Protein AF-A0AAD9LMP0-F1 (afdb_monomer_lite)

Organism: NCBI:txid4793

Foldseek 3Di:
DDWDWDDPDVVDIDTDDDDDDDDDDDDDPWDWDWDCDPQWRIWIAGPVGDIDTNHCPPDPNVVVVVVVVVVVVVVVVVVVVVVVPPPPPPPPPPPPDDPDDPDPPDPDDDD

pLDDT: mean 75.57, std 17.71, range [39.84, 94.69]

Radius of gyration: 26.39 Å; chains: 1; bounding box: 48×40×69 Å

Structure (mmCIF, N/CA/C/O backbone):
data_AF-A0AAD9LMP0-F1
#
_entry.id   AF-A0AAD9LMP0-F1
#
loop_
_atom_site.group_PDB
_atom_site.id
_atom_site.type_symbol
_atom_site.label_atom_id
_atom_site.label_alt_id
_atom_site.label_comp_id
_atom_site.label_asym_id
_atom_site.label_entity_id
_atom_site.label_seq_id
_atom_site.pdbx_PDB_ins_code
_atom_site.Cartn_x
_atom_site.Cartn_y
_atom_site.Cartn_z
_atom_site.occupancy
_atom_site.B_iso_or_equiv
_atom_site.auth_seq_id
_atom_site.auth_comp_id
_atom_site.auth_asym_id
_atom_site.auth_atom_id
_atom_site.pdbx_PDB_model_num
ATOM 1 N N . MET A 1 1 ? -4.771 -27.879 -0.181 1.00 64.44 1 MET A N 1
ATOM 2 C CA . MET A 1 1 ? -3.490 -27.145 -0.096 1.00 64.44 1 MET A CA 1
ATOM 3 C C . MET A 1 1 ? -2.826 -27.265 -1.460 1.00 64.44 1 MET A C 1
ATOM 5 O O . MET A 1 1 ? -2.550 -28.387 -1.859 1.00 64.44 1 MET A O 1
ATOM 9 N N . SER A 1 2 ? -2.688 -26.182 -2.229 1.00 83.62 2 SER A N 1
ATOM 10 C CA . SER A 1 2 ? -2.040 -26.234 -3.548 1.00 83.62 2 SER A CA 1
ATOM 11 C C . SER A 1 2 ? -0.641 -25.632 -3.458 1.00 83.62 2 SER A C 1
ATOM 13 O O . SER A 1 2 ? -0.475 -24.451 -3.167 1.00 83.62 2 SER A O 1
ATOM 15 N N . VAL A 1 3 ? 0.371 -26.468 -3.675 1.00 92.31 3 VAL A N 1
ATOM 16 C CA . VAL A 1 3 ? 1.758 -26.026 -3.852 1.00 92.31 3 VAL A CA 1
ATOM 17 C C . VAL A 1 3 ? 1.935 -25.628 -5.314 1.00 92.31 3 VAL A C 1
ATOM 19 O O . VAL A 1 3 ? 1.423 -26.314 -6.199 1.00 92.31 3 VAL A O 1
ATOM 22 N N . ARG A 1 4 ? 2.635 -24.521 -5.583 1.00 93.25 4 ARG A N 1
ATOM 23 C CA . ARG A 1 4 ? 2.907 -24.068 -6.957 1.00 93.25 4 ARG A CA 1
ATOM 24 C C . ARG A 1 4 ? 4.391 -23.816 -7.178 1.00 93.25 4 ARG A C 1
ATOM 26 O O . ARG A 1 4 ? 5.038 -23.180 -6.351 1.00 93.25 4 ARG A O 1
ATOM 33 N N . LEU A 1 5 ? 4.906 -24.282 -8.312 1.00 93.56 5 LEU A N 1
ATOM 34 C CA . LEU A 1 5 ? 6.217 -23.891 -8.817 1.00 93.56 5 LEU A CA 1
ATOM 35 C C . LEU A 1 5 ? 6.052 -22.592 -9.615 1.00 93.56 5 LEU A C 1
ATOM 37 O O . LEU A 1 5 ? 5.240 -22.537 -10.536 1.00 93.56 5 LEU A O 1
ATOM 41 N N . GLN A 1 6 ? 6.790 -21.545 -9.257 1.00 93.88 6 GLN A N 1
ATOM 42 C CA . GLN A 1 6 ? 6.715 -20.245 -9.915 1.00 93.88 6 GLN A CA 1
ATOM 43 C C . GLN A 1 6 ? 8.114 -19.733 -10.251 1.00 93.88 6 GLN A C 1
ATOM 45 O O . GLN A 1 6 ? 8.991 -19.669 -9.393 1.00 93.88 6 GLN A O 1
ATOM 50 N N . ARG A 1 7 ? 8.311 -19.334 -11.509 1.00 93.12 7 ARG A N 1
ATOM 51 C CA . ARG A 1 7 ? 9.531 -18.660 -11.957 1.00 93.12 7 ARG A CA 1
ATOM 52 C C . ARG A 1 7 ? 9.366 -17.157 -11.750 1.00 93.12 7 ARG A C 1
ATOM 54 O O . ARG A 1 7 ? 8.507 -16.553 -12.387 1.00 93.12 7 ARG A O 1
ATOM 61 N N . LEU A 1 8 ? 10.137 -16.571 -10.834 1.00 88.19 8 LEU A N 1
ATOM 62 C CA . LEU A 1 8 ? 10.082 -15.127 -10.541 1.00 88.19 8 LEU A CA 1
ATOM 63 C C . LEU A 1 8 ? 11.188 -14.347 -11.254 1.00 88.19 8 LEU A C 1
ATOM 65 O O . LEU A 1 8 ? 11.020 -13.159 -11.518 1.00 88.19 8 LEU A O 1
ATOM 69 N N . ARG A 1 9 ? 12.300 -15.014 -11.575 1.00 87.75 9 ARG A N 1
ATOM 70 C CA . ARG A 1 9 ? 13.417 -14.473 -12.352 1.00 87.75 9 ARG A CA 1
ATOM 71 C C . ARG A 1 9 ? 13.898 -15.524 -13.339 1.00 87.75 9 ARG A C 1
ATOM 73 O O . ARG A 1 9 ? 13.610 -16.711 -13.187 1.00 87.75 9 ARG A O 1
ATOM 80 N N . GLU A 1 10 ? 14.582 -15.092 -14.384 1.00 91.12 10 GLU A N 1
ATOM 81 C CA . GLU A 1 10 ? 15.167 -16.024 -15.342 1.00 91.12 10 GLU A CA 1
ATOM 82 C C . GLU A 1 10 ? 16.163 -16.957 -14.637 1.00 91.12 10 GLU A C 1
ATOM 84 O O . GLU A 1 10 ? 16.940 -16.519 -13.797 1.00 91.12 10 GLU A O 1
ATOM 89 N N . GLY A 1 11 ? 16.067 -18.262 -14.903 1.00 91.06 11 GLY A N 1
ATOM 90 C CA . GLY A 1 11 ? 16.875 -19.285 -14.226 1.00 91.06 11 GLY A CA 1
ATOM 91 C C . GLY A 1 11 ? 16.475 -19.615 -12.778 1.00 91.06 11 GLY A C 1
ATOM 92 O O . GLY A 1 11 ? 16.896 -20.653 -12.276 1.00 91.06 11 GLY A O 1
ATOM 93 N N . GLU A 1 12 ? 15.625 -18.815 -12.121 1.00 93.81 12 GLU A N 1
ATOM 94 C CA . GLU A 1 12 ? 15.251 -19.013 -10.712 1.00 93.81 12 GLU A CA 1
ATOM 95 C C . GLU A 1 12 ? 13.801 -19.484 -10.540 1.00 93.81 12 GLU A C 1
ATOM 97 O O . GLU A 1 12 ? 12.835 -18.776 -10.856 1.00 93.81 12 GLU A O 1
ATOM 102 N N . TYR A 1 13 ? 13.645 -20.673 -9.957 1.00 94.00 13 TYR A N 1
ATOM 103 C CA . TYR A 1 13 ? 12.351 -21.286 -9.670 1.00 94.00 13 TYR A CA 1
ATOM 104 C C . TYR A 1 13 ? 12.103 -21.359 -8.164 1.00 94.00 13 TYR A C 1
ATOM 106 O O . TYR A 1 13 ? 12.963 -21.785 -7.399 1.00 94.00 13 TYR A O 1
ATOM 114 N N . PHE A 1 14 ? 10.896 -20.987 -7.747 1.00 94.06 14 PHE A N 1
ATOM 115 C CA . PHE A 1 14 ? 10.470 -20.984 -6.352 1.00 94.06 14 PHE A CA 1
ATOM 116 C C . PHE A 1 14 ? 9.300 -21.945 -6.158 1.00 94.06 14 PHE A C 1
ATOM 11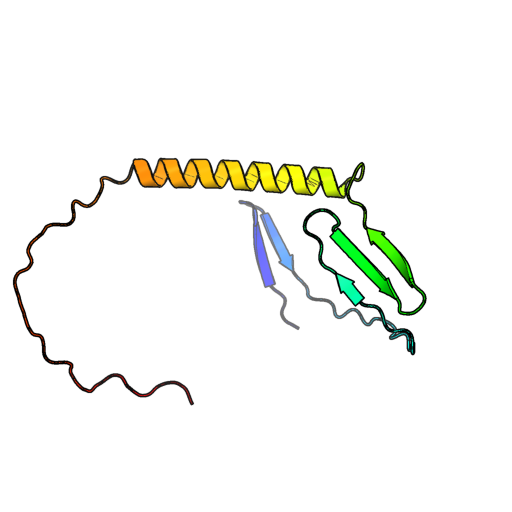8 O O . PHE A 1 14 ? 8.327 -21.908 -6.914 1.00 94.06 14 PHE A O 1
ATOM 125 N N . ILE A 1 15 ? 9.364 -22.780 -5.121 1.00 94.69 15 ILE A N 1
ATOM 126 C CA . ILE A 1 15 ? 8.217 -23.567 -4.660 1.00 94.69 15 ILE A CA 1
ATOM 127 C C . ILE A 1 15 ? 7.472 -22.729 -3.621 1.00 94.69 15 ILE A C 1
ATOM 129 O O . ILE A 1 15 ? 7.998 -22.429 -2.553 1.00 94.69 15 ILE A O 1
ATOM 133 N N . ILE A 1 16 ? 6.240 -22.341 -3.935 1.00 93.38 16 ILE A N 1
ATOM 134 C CA . ILE A 1 16 ? 5.383 -21.568 -3.038 1.00 93.38 16 ILE A CA 1
ATOM 135 C C . ILE A 1 16 ? 4.444 -22.536 -2.324 1.00 93.38 16 ILE A C 1
ATOM 137 O O . ILE A 1 16 ? 3.608 -23.184 -2.959 1.00 93.38 16 ILE A O 1
ATOM 141 N N . ILE A 1 17 ? 4.574 -22.596 -1.000 1.00 94.19 17 ILE A N 1
ATOM 142 C CA . ILE A 1 17 ? 3.774 -23.443 -0.112 1.00 94.19 17 ILE A CA 1
ATOM 143 C C . ILE A 1 17 ? 2.873 -22.523 0.723 1.00 94.19 17 ILE A C 1
ATOM 145 O O . ILE A 1 17 ? 3.367 -21.865 1.640 1.00 94.19 17 ILE A O 1
ATOM 149 N N . PRO A 1 18 ? 1.565 -22.423 0.420 1.00 91.12 18 PRO A N 1
ATOM 150 C CA . PRO A 1 18 ? 0.652 -21.609 1.212 1.00 91.12 18 PRO A CA 1
ATOM 151 C C . PRO A 1 18 ? 0.538 -22.167 2.629 1.00 91.12 18 PRO A C 1
ATOM 153 O O . PRO A 1 18 ? 0.231 -23.345 2.806 1.00 91.12 18 PRO A O 1
ATOM 156 N N . GLN A 1 19 ? 0.737 -21.317 3.633 1.00 90.50 19 GLN A N 1
ATOM 157 C CA . GLN A 1 19 ? 0.529 -21.668 5.033 1.00 90.50 19 GLN A CA 1
ATOM 158 C C . GLN A 1 19 ? -0.654 -20.886 5.587 1.00 90.50 19 GLN A C 1
ATOM 160 O O . GLN A 1 19 ? -0.752 -19.671 5.413 1.00 90.50 19 GLN A O 1
ATOM 165 N N . HIS A 1 20 ? -1.554 -21.591 6.266 1.00 88.50 20 HIS A N 1
ATOM 166 C CA . HIS A 1 20 ? -2.599 -20.940 7.035 1.00 88.50 20 HIS A CA 1
ATOM 167 C C . HIS A 1 20 ? -1.989 -20.404 8.331 1.00 88.50 20 HIS A C 1
ATOM 169 O O . HIS A 1 20 ? -1.489 -21.176 9.149 1.00 88.50 20 HIS A O 1
ATOM 175 N N . LYS A 1 21 ? -2.037 -19.085 8.519 1.00 90.56 21 LYS A N 1
ATOM 176 C CA . LYS A 1 21 ? -1.662 -18.440 9.775 1.00 90.56 21 LYS A CA 1
ATOM 177 C C . LYS A 1 21 ? -2.935 -17.995 10.478 1.00 90.56 21 LYS A C 1
ATOM 179 O O . LYS A 1 21 ? -3.620 -17.099 9.995 1.00 90.56 21 LYS A O 1
ATOM 184 N N . ALA A 1 22 ? -3.245 -18.637 11.599 1.00 91.25 22 ALA A N 1
ATOM 185 C CA . ALA A 1 22 ? -4.310 -18.174 12.472 1.00 91.25 22 ALA A CA 1
ATOM 186 C C . ALA A 1 22 ? -3.834 -16.919 13.215 1.00 91.25 22 ALA A C 1
ATOM 188 O O . ALA A 1 22 ? -2.699 -16.866 13.696 1.00 91.25 22 ALA A O 1
ATOM 189 N N . PHE A 1 23 ? -4.699 -15.917 13.298 1.00 90.75 23 PHE A N 1
ATOM 190 C CA . PHE A 1 23 ? -4.484 -14.734 14.120 1.00 90.75 23 PHE A CA 1
ATOM 191 C C . PHE A 1 23 ? -5.477 -14.783 15.270 1.00 90.75 23 PHE A C 1
ATOM 193 O O . PHE A 1 23 ? -6.650 -15.091 15.056 1.00 90.75 23 PHE A O 1
ATOM 200 N N . THR A 1 24 ? -5.017 -14.486 16.481 1.00 91.50 24 THR A N 1
ATOM 201 C CA . THR A 1 24 ? -5.923 -14.319 17.615 1.00 91.50 24 THR A CA 1
ATOM 202 C C . THR A 1 24 ? -6.789 -13.099 17.349 1.00 91.50 24 THR A C 1
ATOM 204 O O . THR A 1 24 ? -6.272 -11.996 17.162 1.00 91.50 24 THR A O 1
ATOM 207 N N . GLN A 1 25 ? -8.100 -13.299 17.303 1.00 87.75 25 GLN A N 1
ATOM 208 C CA . GLN A 1 25 ? -9.039 -12.200 17.171 1.00 87.75 25 GLN A CA 1
ATOM 209 C C . GLN A 1 25 ? -9.083 -11.435 18.495 1.00 87.75 25 GLN A C 1
ATOM 211 O O . GLN A 1 25 ? -9.291 -12.029 19.551 1.00 87.75 25 GLN A O 1
ATOM 216 N N . SER A 1 26 ? -8.853 -10.126 18.445 1.00 87.94 26 SER A N 1
ATOM 217 C CA . SER A 1 26 ? -9.154 -9.242 19.564 1.00 87.94 26 SER A CA 1
ATOM 218 C C . SER A 1 26 ? -10.575 -8.711 19.410 1.00 87.94 26 SER A C 1
ATOM 220 O O . SER A 1 26 ? -10.986 -8.308 18.321 1.00 87.94 26 SER A O 1
ATOM 222 N N . GLU A 1 27 ? -11.329 -8.705 20.504 1.00 87.62 27 GLU A N 1
ATOM 223 C CA . GLU A 1 27 ? -12.633 -8.051 20.557 1.00 87.62 27 GLU A CA 1
ATOM 224 C C . GLU A 1 27 ? -12.470 -6.650 21.148 1.00 87.62 27 GLU A C 1
ATOM 226 O O . GLU A 1 27 ? -11.865 -6.458 22.204 1.00 87.62 27 GLU A O 1
ATOM 231 N N . THR A 1 28 ? -12.977 -5.643 20.441 1.00 87.19 28 THR A N 1
ATOM 232 C CA . THR A 1 28 ? -12.995 -4.258 20.908 1.00 87.19 28 THR A CA 1
ATOM 233 C C . THR A 1 28 ? -14.268 -3.575 20.434 1.00 87.19 28 THR A C 1
ATOM 235 O O . THR A 1 28 ? -14.724 -3.797 19.316 1.00 87.19 28 THR A O 1
ATOM 238 N N . THR A 1 29 ? -14.842 -2.730 21.286 1.00 87.62 29 THR A N 1
ATOM 239 C CA . THR A 1 29 ? -15.967 -1.854 20.933 1.00 87.62 29 THR A CA 1
ATOM 240 C C . THR A 1 29 ? -15.501 -0.545 20.295 1.00 87.62 29 THR A C 1
ATOM 242 O O . THR A 1 29 ? -16.325 0.251 19.848 1.00 87.62 29 THR A O 1
ATOM 245 N N . ARG A 1 30 ? -14.183 -0.296 20.253 1.00 86.44 30 ARG A N 1
ATOM 246 C CA . ARG A 1 30 ? -13.621 0.918 19.661 1.00 86.44 30 ARG A CA 1
ATOM 247 C C . ARG A 1 30 ? -13.727 0.856 18.144 1.00 86.44 30 ARG A C 1
ATOM 249 O O . ARG A 1 30 ? -13.259 -0.088 17.514 1.00 86.44 30 ARG A O 1
ATOM 256 N N . VAL A 1 31 ? -14.291 1.909 17.570 1.00 88.19 31 VAL A N 1
ATOM 257 C CA . VAL A 1 31 ? -14.384 2.111 16.123 1.00 88.19 31 VAL A CA 1
ATOM 258 C C . VAL A 1 31 ? -13.420 3.223 15.734 1.00 88.19 31 VAL A C 1
ATOM 260 O O . VAL A 1 31 ? -13.239 4.180 16.483 1.00 88.19 31 VAL A O 1
ATOM 263 N N . CYS A 1 32 ? -12.793 3.100 14.570 1.00 90.19 32 CYS A N 1
ATOM 264 C CA . CYS A 1 32 ? -11.976 4.159 13.996 1.00 90.19 32 CYS A CA 1
ATOM 265 C C . CYS A 1 32 ? -12.259 4.300 12.500 1.00 90.19 32 CYS A C 1
ATOM 267 O O . CYS A 1 32 ? -12.604 3.327 11.826 1.00 90.19 32 CYS A O 1
ATOM 269 N N . ALA A 1 33 ? -12.126 5.521 11.991 1.00 89.44 33 ALA A N 1
ATOM 270 C CA . ALA A 1 33 ? -12.133 5.795 10.566 1.00 89.44 33 ALA A CA 1
ATOM 271 C C . ALA A 1 33 ? -10.706 5.662 10.035 1.00 89.44 33 ALA A C 1
ATOM 273 O O . ALA A 1 33 ? -9.773 6.245 10.591 1.00 89.44 33 ALA A O 1
ATOM 274 N N . ILE A 1 34 ? -10.550 4.896 8.960 1.00 88.62 34 ILE A N 1
ATOM 275 C CA . ILE A 1 34 ? -9.287 4.735 8.247 1.00 88.62 34 ILE A CA 1
ATOM 276 C C . ILE A 1 34 ? -9.395 5.550 6.964 1.00 88.62 34 ILE A C 1
ATOM 278 O O . ILE A 1 34 ? -10.182 5.210 6.083 1.00 88.62 34 ILE A O 1
ATOM 282 N N . ASP A 1 35 ? -8.600 6.610 6.867 1.00 84.44 35 ASP A N 1
ATOM 283 C CA . ASP A 1 35 ? -8.462 7.409 5.655 1.00 84.44 35 ASP A CA 1
ATOM 284 C C . ASP A 1 35 ? -7.189 6.991 4.896 1.00 84.44 35 ASP A C 1
ATOM 286 O O . ASP A 1 35 ? -6.070 7.214 5.388 1.00 84.44 35 ASP A O 1
ATOM 290 N N . PRO A 1 36 ? -7.318 6.342 3.722 1.00 77.56 36 PRO A N 1
ATOM 291 C CA . PRO A 1 36 ? -6.187 6.063 2.852 1.00 77.56 36 PRO A CA 1
ATOM 292 C C . PRO A 1 36 ? -5.742 7.362 2.167 1.00 77.56 36 PRO A C 1
ATOM 294 O O . PRO A 1 36 ? -6.269 7.768 1.131 1.00 77.56 36 PRO A O 1
ATOM 297 N N . GLY A 1 37 ? -4.750 8.025 2.757 1.00 70.88 37 GLY A N 1
ATOM 298 C CA . GLY A 1 37 ? -4.206 9.270 2.232 1.00 70.88 37 GLY A CA 1
ATOM 299 C C . GLY A 1 37 ? -3.281 9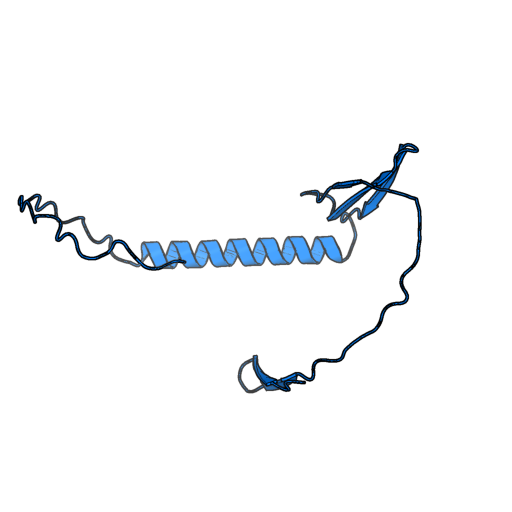.070 1.026 1.00 70.88 37 GLY A C 1
ATOM 300 O O . GLY A 1 37 ? -2.614 8.051 0.865 1.00 70.88 37 GLY A O 1
ATOM 301 N N . VAL A 1 38 ? -3.179 10.104 0.185 1.00 61.75 38 VAL A N 1
ATOM 302 C CA . VAL A 1 38 ? -2.218 10.147 -0.939 1.00 61.75 38 VAL A CA 1
ATOM 303 C C . VAL A 1 38 ? -0.796 10.487 -0.458 1.00 61.75 38 VAL A C 1
ATOM 305 O O . VAL A 1 38 ? 0.185 10.076 -1.070 1.00 61.75 38 VAL A O 1
ATOM 308 N N . ARG A 1 39 ? -0.669 11.248 0.643 1.00 55.47 39 ARG A N 1
ATOM 309 C CA . ARG A 1 39 ? 0.622 11.708 1.209 1.00 55.47 39 ARG A CA 1
ATOM 310 C C . ARG A 1 39 ? 1.030 10.995 2.502 1.00 55.47 39 ARG A C 1
ATOM 312 O O . ARG A 1 39 ? 2.220 10.793 2.728 1.00 55.47 39 ARG A O 1
ATOM 319 N N . ASN A 1 40 ? 0.054 10.610 3.321 1.00 61.09 40 ASN A N 1
ATOM 320 C CA . ASN A 1 40 ? 0.237 9.748 4.488 1.00 61.09 40 ASN A CA 1
ATOM 321 C C . ASN A 1 40 ? -0.346 8.384 4.158 1.00 61.09 40 ASN A C 1
ATOM 323 O O . ASN A 1 40 ? -1.414 8.321 3.561 1.00 61.09 40 ASN A O 1
ATOM 327 N N . PHE A 1 41 ? 0.346 7.314 4.545 1.00 66.44 41 PHE A N 1
ATOM 328 C CA . PHE A 1 41 ? -0.006 5.961 4.111 1.00 66.44 41 PHE A CA 1
ATOM 329 C C . PHE A 1 41 ? -1.415 5.566 4.525 1.00 66.44 41 PHE A C 1
ATOM 331 O O . PHE A 1 41 ? -2.198 5.037 3.743 1.00 66.44 41 PHE A O 1
ATOM 338 N N . VAL A 1 42 ? -1.700 5.844 5.788 1.00 79.19 42 VAL A N 1
ATOM 339 C CA . VAL A 1 42 ? -2.979 5.649 6.436 1.00 79.19 42 VAL A CA 1
ATOM 340 C C . VAL A 1 42 ? -3.036 6.676 7.554 1.00 79.19 42 VAL A C 1
ATOM 342 O O . VAL A 1 42 ? -2.073 6.805 8.320 1.00 79.19 42 VAL A O 1
ATOM 345 N N . THR A 1 43 ? -4.157 7.379 7.660 1.00 83.44 43 THR A N 1
ATOM 346 C CA . THR A 1 43 ? -4.498 8.100 8.884 1.00 83.44 43 THR A CA 1
ATOM 347 C C . THR A 1 43 ? -5.689 7.425 9.538 1.00 83.44 43 THR A C 1
ATOM 349 O O . THR A 1 43 ? -6.654 7.061 8.873 1.00 83.44 43 THR A O 1
ATOM 352 N N . VAL A 1 44 ? -5.595 7.223 10.844 1.00 87.75 44 VAL A N 1
ATOM 353 C CA . VAL A 1 44 ? -6.634 6.624 11.669 1.00 87.75 44 VAL A CA 1
ATOM 354 C C . VAL A 1 44 ? -7.132 7.684 12.636 1.00 87.75 44 VAL A C 1
ATOM 356 O O . VAL A 1 44 ? -6.331 8.289 13.351 1.00 87.75 44 VAL A O 1
ATOM 359 N N . TYR A 1 45 ? -8.443 7.884 12.658 1.00 89.75 45 TYR A N 1
ATOM 360 C CA . TYR A 1 45 ? -9.129 8.808 13.556 1.00 89.75 45 TYR A CA 1
ATOM 361 C C . TYR A 1 45 ? -10.115 8.025 14.408 1.00 89.75 45 TYR A C 1
ATOM 363 O O . TYR A 1 45 ? -10.803 7.142 13.892 1.00 89.75 45 TYR A O 1
ATOM 371 N N . ASP A 1 46 ? -10.222 8.356 15.687 1.00 91.00 46 ASP A N 1
ATOM 372 C CA . ASP A 1 46 ? -11.266 7.804 16.543 1.00 91.00 46 ASP A CA 1
ATOM 373 C C . ASP A 1 46 ? -12.307 8.862 16.965 1.00 91.00 46 ASP A C 1
ATOM 375 O O . ASP A 1 46 ? -12.074 10.063 16.804 1.00 91.00 46 ASP A O 1
ATOM 379 N N . PRO A 1 47 ? -13.472 8.441 17.495 1.00 90.62 47 PRO A N 1
ATOM 380 C CA . PRO A 1 47 ? -14.516 9.358 17.956 1.00 90.62 47 PRO A CA 1
ATOM 381 C C . PRO A 1 47 ? -14.101 10.267 19.120 1.00 90.62 47 PRO A C 1
ATOM 383 O O . PRO A 1 47 ? -14.753 11.277 19.363 1.00 90.62 47 PRO A O 1
ATOM 386 N N . GLU A 1 48 ? -13.035 9.920 19.843 1.00 91.25 48 GLU A N 1
ATOM 387 C CA . GLU A 1 48 ? -12.476 10.732 20.931 1.00 91.25 48 GLU A CA 1
ATOM 388 C C . GLU A 1 48 ? -11.513 11.814 20.401 1.00 91.25 48 GLU A C 1
ATOM 390 O O . GLU A 1 48 ? -10.938 12.570 21.181 1.00 91.25 48 GLU A O 1
ATOM 395 N N . GLY A 1 49 ? -11.329 11.905 19.078 1.00 85.81 49 GLY A N 1
ATOM 396 C CA . GLY A 1 49 ? -10.457 12.880 18.430 1.00 85.81 49 GLY A CA 1
ATOM 397 C C . GLY A 1 49 ? -8.975 12.498 18.439 1.00 85.81 49 GLY A C 1
ATOM 398 O O . GLY A 1 49 ? -8.136 13.313 18.052 1.00 85.81 4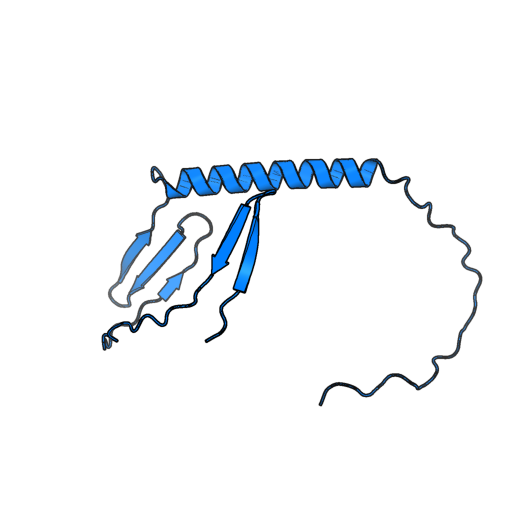9 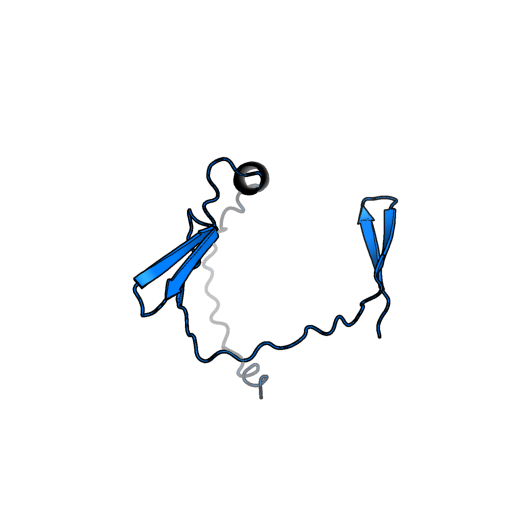GLY A O 1
ATOM 399 N N . ARG A 1 50 ? -8.617 11.274 18.850 1.00 88.94 50 ARG A N 1
ATOM 400 C CA . ARG A 1 50 ? -7.240 10.772 18.770 1.00 88.94 50 ARG A CA 1
ATOM 401 C C . ARG A 1 50 ? -6.912 10.423 17.325 1.00 88.94 50 ARG A C 1
ATOM 403 O O . ARG A 1 50 ? -7.698 9.792 16.617 1.00 88.94 50 ARG A O 1
ATOM 410 N N . THR A 1 51 ? -5.706 10.791 16.908 1.00 87.19 51 THR A N 1
ATOM 411 C CA . THR A 1 51 ? -5.223 10.563 15.544 1.00 87.19 51 THR A CA 1
ATOM 412 C C . THR A 1 51 ? -3.906 9.812 15.536 1.00 87.19 51 THR A C 1
ATOM 414 O O . THR A 1 51 ? -2.940 10.238 16.170 1.00 87.19 51 THR A O 1
ATOM 417 N N . LEU A 1 52 ? -3.843 8.737 14.756 1.00 83.19 52 LEU A N 1
ATOM 418 C CA . LEU A 1 52 ? -2.608 8.043 14.411 1.00 83.19 52 LEU A CA 1
ATOM 419 C C . LEU A 1 52 ? -2.380 8.207 12.913 1.00 83.19 52 LEU A C 1
ATOM 421 O O . LEU A 1 52 ? -3.181 7.744 12.109 1.00 83.19 52 LEU A O 1
ATOM 425 N N . SER A 1 53 ? -1.287 8.857 12.524 1.00 80.94 53 SER A N 1
ATOM 426 C CA . SER A 1 53 ? -0.897 8.948 11.116 1.00 80.94 53 SER A CA 1
ATOM 427 C C . SER A 1 53 ? 0.375 8.150 10.881 1.00 80.94 53 SER A C 1
ATOM 429 O O . SER A 1 53 ? 1.373 8.308 11.586 1.00 80.94 53 SER A O 1
ATOM 431 N N . VAL A 1 54 ? 0.355 7.291 9.864 1.00 74.88 54 VAL A N 1
ATOM 432 C CA . VAL A 1 54 ? 1.581 6.700 9.332 1.00 74.88 54 VAL A CA 1
ATOM 433 C C . VAL A 1 54 ? 2.211 7.754 8.430 1.00 74.88 54 VAL A C 1
ATOM 435 O O . VAL A 1 54 ? 1.955 7.803 7.222 1.00 74.88 54 VAL A O 1
ATOM 438 N N . ASN A 1 55 ? 2.990 8.647 9.041 1.00 69.19 55 ASN A N 1
ATOM 439 C CA . ASN A 1 55 ? 3.730 9.649 8.296 1.00 69.19 55 ASN A CA 1
ATOM 440 C C . ASN A 1 55 ? 4.906 8.980 7.578 1.00 69.19 55 ASN A C 1
ATOM 442 O O . ASN A 1 55 ? 5.772 8.343 8.176 1.00 69.19 55 ASN A O 1
ATOM 446 N N . VAL A 1 56 ? 4.913 9.128 6.260 1.00 62.41 56 VAL A N 1
ATOM 447 C CA . VAL A 1 56 ? 5.894 8.510 5.379 1.00 62.41 56 VAL A CA 1
ATOM 448 C C . VAL A 1 56 ? 7.179 9.355 5.337 1.00 62.41 56 VAL A C 1
ATOM 450 O O . VAL A 1 56 ? 8.254 8.820 5.062 1.00 62.41 56 VAL A O 1
ATOM 453 N N . SER A 1 57 ? 7.133 10.650 5.678 1.00 60.88 57 SER A N 1
ATOM 454 C CA . SER A 1 57 ? 8.281 11.562 5.594 1.00 60.88 57 SER A CA 1
ATOM 455 C C . SER A 1 57 ? 9.464 11.111 6.460 1.00 60.88 57 SER A C 1
ATOM 457 O O . SER A 1 57 ? 9.315 10.920 7.662 1.00 60.88 57 SER A O 1
ATOM 459 N N . GLY A 1 58 ? 10.643 10.944 5.850 1.00 63.34 58 GLY A N 1
ATOM 460 C CA . GLY A 1 58 ? 11.871 10.520 6.541 1.00 63.34 58 GLY A CA 1
ATOM 461 C C . GLY A 1 58 ? 12.005 9.009 6.760 1.00 63.34 58 GLY A C 1
ATOM 462 O O . GLY A 1 58 ? 13.054 8.547 7.199 1.00 63.34 58 GLY A O 1
ATOM 463 N N . THR A 1 59 ? 10.986 8.221 6.411 1.00 69.12 59 THR A N 1
ATOM 464 C CA . THR A 1 59 ? 10.991 6.765 6.605 1.00 69.12 59 THR A CA 1
ATOM 465 C C . THR A 1 59 ? 11.496 6.010 5.372 1.00 69.12 59 THR A C 1
ATOM 467 O O . THR A 1 59 ? 11.472 6.505 4.242 1.00 69.12 59 THR A O 1
ATOM 470 N N . THR A 1 60 ? 11.885 4.747 5.566 1.00 74.81 60 THR A N 1
ATOM 471 C CA . THR A 1 60 ? 12.182 3.796 4.480 1.00 74.81 60 THR A CA 1
ATOM 472 C C . THR A 1 60 ? 11.007 3.632 3.511 1.00 74.81 60 THR A C 1
ATOM 474 O O . THR A 1 60 ? 11.219 3.314 2.343 1.00 74.81 60 THR A O 1
ATOM 477 N N . LEU A 1 61 ? 9.771 3.864 3.968 1.00 75.19 61 LEU A N 1
ATOM 478 C CA . LEU A 1 61 ? 8.589 3.780 3.120 1.00 75.19 61 LEU A CA 1
ATOM 479 C C . LEU A 1 61 ? 8.617 4.859 2.032 1.00 75.19 61 LEU A C 1
ATOM 481 O O . LEU A 1 61 ? 8.434 4.521 0.870 1.00 75.19 61 LEU A O 1
ATOM 485 N N . LYS A 1 62 ? 8.950 6.117 2.361 1.00 76.38 62 LYS A N 1
ATOM 486 C CA . LYS A 1 62 ? 8.990 7.210 1.370 1.00 76.38 62 LYS A CA 1
ATOM 487 C C . LYS A 1 62 ? 9.964 6.912 0.249 1.00 76.38 62 LYS A C 1
ATOM 489 O O . LYS A 1 62 ? 9.600 6.995 -0.912 1.00 76.38 62 LYS A O 1
ATOM 494 N N . LYS A 1 63 ? 11.162 6.450 0.612 1.00 81.50 63 LYS A N 1
ATOM 495 C CA . LYS A 1 63 ? 12.193 6.050 -0.354 1.00 81.50 63 LYS A CA 1
ATOM 496 C C . LYS A 1 63 ? 11.687 4.975 -1.319 1.00 81.50 63 LYS A C 1
ATOM 498 O O . LYS A 1 63 ? 11.996 5.023 -2.503 1.00 81.50 63 LYS A O 1
ATOM 503 N N . LYS A 1 64 ? 10.893 4.014 -0.827 1.00 82.62 64 LYS A N 1
ATOM 504 C CA . LYS A 1 64 ? 10.262 2.994 -1.677 1.00 82.62 64 LYS A CA 1
ATOM 505 C C . LYS A 1 64 ? 9.183 3.591 -2.584 1.00 82.62 64 LYS A C 1
ATOM 507 O O . LYS A 1 64 ? 9.106 3.186 -3.736 1.00 82.62 64 LYS A O 1
ATOM 512 N N . PHE A 1 65 ? 8.383 4.536 -2.090 1.00 79.50 65 PHE A N 1
ATOM 513 C CA . PHE A 1 65 ? 7.378 5.233 -2.900 1.00 79.50 65 PHE A CA 1
ATOM 514 C C . PHE A 1 65 ? 8.008 6.048 -4.019 1.00 79.50 65 PHE A C 1
ATOM 516 O O . PHE A 1 65 ? 7.632 5.862 -5.171 1.00 79.50 65 PHE A O 1
ATOM 523 N N . ASP A 1 66 ? 9.014 6.854 -3.691 1.00 83.38 66 ASP A N 1
ATOM 524 C CA . ASP A 1 66 ? 9.745 7.666 -4.660 1.00 83.38 66 ASP A CA 1
ATOM 525 C C . ASP A 1 66 ? 10.399 6.773 -5.732 1.00 83.38 66 ASP A C 1
ATOM 527 O O . ASP A 1 66 ? 10.309 7.055 -6.925 1.00 83.38 66 ASP A O 1
ATOM 531 N N . ALA A 1 67 ? 10.989 5.638 -5.332 1.00 88.00 67 ALA A N 1
ATOM 532 C CA . ALA A 1 67 ? 11.554 4.670 -6.273 1.00 88.00 67 ALA A CA 1
ATOM 533 C C . ALA A 1 67 ? 10.490 4.036 -7.186 1.00 88.00 67 ALA A C 1
ATOM 535 O O . ALA A 1 67 ? 10.709 3.907 -8.389 1.00 88.00 67 ALA A O 1
ATOM 536 N N . VAL A 1 68 ? 9.332 3.648 -6.642 1.00 87.44 68 VAL A N 1
ATOM 537 C CA . VAL A 1 68 ? 8.222 3.105 -7.441 1.00 87.44 68 VAL A CA 1
ATOM 538 C C . VAL A 1 68 ? 7.698 4.146 -8.427 1.00 87.44 68 VAL A C 1
ATOM 540 O O . VAL A 1 68 ? 7.413 3.797 -9.570 1.00 87.44 68 VAL A O 1
ATOM 543 N N . ASP A 1 69 ? 7.575 5.403 -8.009 1.00 85.88 69 ASP A N 1
ATOM 544 C CA . ASP A 1 69 ? 7.094 6.485 -8.867 1.00 85.88 69 ASP A CA 1
ATOM 545 C C . ASP A 1 69 ? 8.075 6.777 -10.011 1.00 85.88 69 ASP A C 1
ATOM 547 O O . ASP A 1 69 ? 7.677 6.843 -11.174 1.00 85.88 69 ASP A O 1
ATOM 551 N N . ALA A 1 70 ? 9.378 6.800 -9.715 1.00 91.38 70 ALA A N 1
ATOM 552 C CA . ALA A 1 70 ? 10.424 6.914 -10.728 1.00 91.38 70 ALA A CA 1
ATOM 553 C C . ALA A 1 70 ? 10.387 5.753 -11.744 1.00 91.38 70 ALA A C 1
ATOM 555 O O . ALA A 1 70 ? 10.492 5.980 -12.953 1.00 91.38 70 ALA A O 1
ATOM 556 N N . ILE A 1 71 ? 10.184 4.514 -11.278 1.00 93.50 71 ILE A N 1
ATOM 557 C CA . ILE A 1 71 ? 10.045 3.334 -12.150 1.00 93.50 71 ILE A CA 1
ATOM 558 C C . ILE A 1 71 ? 8.780 3.433 -13.016 1.00 93.50 71 ILE A C 1
ATOM 560 O O . ILE A 1 71 ? 8.814 3.142 -14.208 1.00 93.50 71 ILE A O 1
ATOM 564 N N . LYS A 1 72 ? 7.649 3.871 -12.454 1.00 90.31 72 LYS A N 1
ATOM 565 C CA . LYS A 1 72 ? 6.416 4.075 -13.231 1.00 90.31 72 LYS A CA 1
ATOM 566 C C . LYS A 1 72 ? 6.587 5.150 -14.299 1.00 90.31 72 LYS A C 1
ATOM 568 O O . LYS A 1 72 ? 6.124 4.962 -15.419 1.00 90.31 72 LYS A O 1
ATOM 573 N N . SER A 1 73 ? 7.255 6.249 -13.958 1.00 91.12 73 SER A N 1
ATOM 574 C CA . SER A 1 73 ? 7.534 7.346 -14.885 1.00 91.12 73 SER A CA 1
ATOM 575 C C . SER A 1 73 ? 8.415 6.885 -16.050 1.00 91.12 73 SER A C 1
ATOM 577 O O . SER A 1 73 ? 8.084 7.116 -17.212 1.00 91.12 73 SER A O 1
ATOM 579 N N . THR A 1 74 ? 9.484 6.139 -15.758 1.00 93.56 74 THR A N 1
ATOM 580 C CA . THR A 1 74 ? 10.352 5.554 -16.795 1.00 93.56 74 THR A CA 1
ATOM 581 C C . THR A 1 74 ? 9.611 4.555 -17.684 1.00 93.56 74 THR A C 1
ATOM 583 O O . THR A 1 74 ? 9.732 4.637 -18.904 1.00 93.56 74 THR A O 1
ATOM 586 N N . LEU A 1 75 ? 8.781 3.672 -17.116 1.00 92.50 75 LEU A N 1
ATOM 587 C CA . LEU A 1 75 ? 7.931 2.768 -17.903 1.00 92.50 75 LEU A CA 1
ATOM 588 C C . LEU A 1 75 ? 6.954 3.529 -18.808 1.00 92.50 75 LEU A C 1
ATOM 590 O O . LEU A 1 75 ? 6.795 3.170 -19.970 1.00 92.50 75 LEU A O 1
ATOM 594 N N . ALA A 1 76 ? 6.333 4.600 -18.308 1.00 90.19 76 ALA A N 1
ATOM 595 C CA . ALA A 1 76 ? 5.440 5.432 -19.109 1.00 90.19 76 ALA A CA 1
ATOM 596 C C . ALA A 1 76 ? 6.179 6.122 -20.270 1.00 90.19 76 ALA A C 1
ATOM 598 O O . ALA A 1 76 ? 5.627 6.236 -21.364 1.00 90.19 76 ALA A O 1
ATOM 599 N N . GLY A 1 77 ? 7.427 6.551 -20.051 1.00 90.12 77 GLY A N 1
ATOM 600 C CA . GLY A 1 77 ? 8.302 7.074 -21.102 1.00 90.12 77 GLY A CA 1
ATOM 601 C C . GLY A 1 77 ? 8.550 6.049 -22.208 1.00 90.12 77 GLY A C 1
ATOM 602 O O . GLY A 1 77 ? 8.259 6.324 -23.370 1.00 90.12 77 GLY A O 1
ATOM 603 N N . LEU A 1 78 ? 8.978 4.840 -21.836 1.00 89.88 78 LEU A N 1
ATOM 604 C CA . LEU A 1 78 ? 9.229 3.742 -22.777 1.00 89.88 78 LEU A CA 1
ATOM 605 C C . LEU A 1 78 ? 7.967 3.337 -23.559 1.00 89.88 78 LEU A C 1
ATOM 607 O O . LEU A 1 78 ? 8.029 3.106 -24.767 1.00 89.88 78 LEU A O 1
ATOM 611 N N . ASP A 1 79 ? 6.805 3.301 -22.903 1.00 86.31 79 ASP A N 1
ATOM 612 C CA . ASP A 1 79 ? 5.520 3.039 -23.561 1.00 86.31 79 ASP A CA 1
ATOM 613 C C . ASP A 1 79 ? 5.170 4.124 -24.591 1.00 86.31 79 ASP A C 1
ATOM 615 O O . ASP A 1 79 ? 4.638 3.824 -25.663 1.00 86.31 79 ASP A O 1
ATOM 619 N N . ASN A 1 80 ? 5.446 5.392 -24.277 1.00 84.62 80 ASN A N 1
ATOM 620 C CA . ASN A 1 80 ? 5.190 6.510 -25.183 1.00 84.62 80 ASN A CA 1
ATOM 621 C C . ASN A 1 80 ? 6.137 6.490 -26.389 1.00 84.62 80 ASN A C 1
ATOM 623 O O . ASN A 1 80 ? 5.685 6.689 -27.516 1.00 84.62 80 ASN A O 1
ATOM 627 N N . GLU A 1 81 ? 7.417 6.188 -26.175 1.00 82.75 81 GLU A N 1
ATOM 628 C CA . GLU A 1 81 ? 8.402 5.998 -27.246 1.00 82.75 81 GLU A CA 1
ATOM 629 C C . GLU A 1 81 ? 8.020 4.822 -28.157 1.00 82.75 81 GLU A C 1
ATOM 631 O O . GLU A 1 81 ? 8.036 4.941 -29.383 1.00 82.75 81 GLU A O 1
ATOM 636 N N . SER A 1 82 ? 7.584 3.700 -27.574 1.00 74.88 82 SER A N 1
ATOM 637 C CA . SER A 1 82 ? 7.097 2.542 -28.329 1.00 74.88 82 SER A CA 1
ATOM 638 C C . SER A 1 82 ? 5.867 2.878 -29.182 1.00 74.88 82 SER A C 1
ATOM 640 O O . SER A 1 82 ? 5.786 2.463 -30.340 1.00 74.88 82 SER A O 1
ATOM 642 N N . LYS A 1 83 ? 4.933 3.682 -28.654 1.00 75.56 83 LYS A N 1
ATOM 643 C CA . LYS A 1 83 ? 3.758 4.157 -29.404 1.00 75.56 83 LYS A CA 1
ATOM 644 C C . LYS A 1 83 ? 4.128 5.124 -30.527 1.00 75.56 83 LYS A C 1
ATOM 646 O O . LYS A 1 83 ? 3.536 5.023 -31.594 1.00 75.56 83 LYS A O 1
ATOM 651 N N . GLY A 1 84 ? 5.099 6.014 -30.312 1.00 6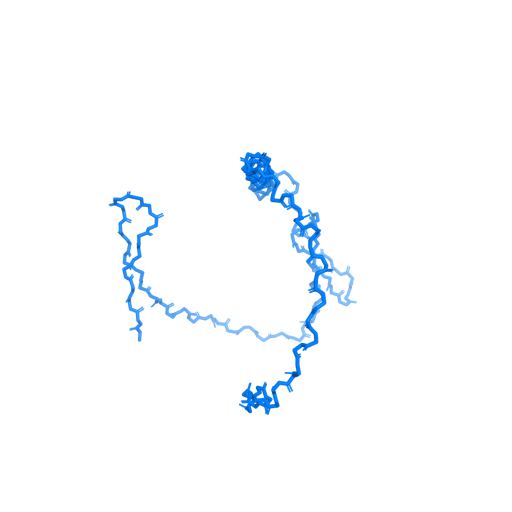7.06 84 GLY A N 1
ATOM 652 C CA . GLY A 1 84 ? 5.601 6.929 -31.344 1.00 67.06 84 GLY A CA 1
ATOM 653 C C . GLY A 1 84 ? 6.314 6.215 -32.498 1.00 67.06 84 GLY A C 1
ATOM 654 O O . GLY A 1 84 ? 6.259 6.673 -33.635 1.00 67.06 84 GLY A O 1
ATOM 655 N N . ASN A 1 85 ? 6.924 5.058 -32.227 1.00 61.12 85 ASN A N 1
ATOM 656 C CA . ASN A 1 85 ? 7.557 4.206 -33.239 1.00 61.12 85 ASN A CA 1
ATOM 657 C C . ASN A 1 85 ? 6.562 3.344 -34.028 1.00 61.12 85 ASN A C 1
ATOM 659 O O . ASN A 1 85 ? 6.931 2.731 -35.034 1.00 61.12 85 ASN A O 1
ATOM 663 N N . HIS A 1 86 ? 5.301 3.276 -33.597 1.00 58.84 86 HIS A N 1
ATOM 664 C CA . HIS A 1 86 ? 4.259 2.662 -34.400 1.00 58.84 86 HIS A CA 1
ATOM 665 C C . HIS A 1 86 ? 3.815 3.694 -35.443 1.00 58.84 86 HIS A C 1
ATOM 667 O O . HIS A 1 86 ? 3.332 4.754 -35.052 1.00 58.84 86 HIS A O 1
ATOM 673 N N . PRO A 1 87 ? 3.942 3.431 -36.761 1.00 59.69 87 PRO A N 1
ATOM 674 C CA . PRO A 1 87 ? 3.393 4.349 -37.744 1.00 59.69 87 PRO A CA 1
ATOM 675 C C . PRO A 1 87 ? 1.909 4.503 -37.440 1.00 59.69 87 PRO A C 1
ATOM 677 O O . PRO A 1 87 ? 1.196 3.493 -37.353 1.00 59.69 87 PRO A O 1
ATOM 680 N N . ASP A 1 88 ? 1.469 5.750 -37.259 1.00 58.56 88 ASP A N 1
ATOM 681 C CA . ASP A 1 88 ? 0.058 6.089 -37.202 1.00 58.56 88 ASP A CA 1
ATOM 682 C C . ASP A 1 88 ? -0.617 5.325 -38.334 1.00 58.56 88 ASP A C 1
ATOM 684 O O . ASP A 1 88 ? -0.348 5.556 -39.519 1.00 58.56 88 ASP A O 1
ATOM 688 N N . LYS A 1 89 ? -1.469 4.355 -37.986 1.00 55.16 89 LYS A N 1
ATOM 689 C CA . LYS A 1 89 ? -2.378 3.785 -38.970 1.00 55.16 89 LYS A CA 1
ATOM 690 C C . LYS A 1 89 ? -3.287 4.934 -39.355 1.00 55.16 89 LYS A C 1
ATOM 692 O O . LYS A 1 89 ? -4.293 5.169 -38.687 1.00 55.16 89 LYS A O 1
ATOM 697 N N . VAL A 1 90 ? -2.899 5.657 -40.408 1.00 54.34 90 VAL A N 1
ATOM 698 C CA . VAL A 1 90 ? -3.695 6.701 -41.040 1.00 54.34 90 VAL A CA 1
ATOM 699 C C . VAL A 1 90 ? -5.103 6.130 -41.127 1.00 54.34 90 VAL A C 1
ATOM 701 O O . VAL A 1 90 ? -5.277 5.069 -41.744 1.00 54.34 90 VAL A O 1
ATOM 704 N N . PRO A 1 91 ? -6.108 6.740 -40.473 1.00 47.28 91 PRO A N 1
ATOM 705 C CA . PRO A 1 91 ? -7.459 6.242 -40.573 1.00 47.28 91 PRO A CA 1
ATOM 706 C C . PRO A 1 91 ? -7.822 6.366 -42.043 1.00 47.28 91 PRO A C 1
ATOM 708 O O . PRO A 1 91 ? -8.049 7.471 -42.541 1.00 47.28 91 PRO A O 1
ATOM 711 N N . SER A 1 92 ? -7.816 5.248 -42.773 1.00 52.09 92 SER A N 1
ATOM 712 C CA . SER A 1 92 ? -8.247 5.265 -44.159 1.00 52.09 92 SER A CA 1
ATOM 713 C C . SER A 1 92 ? -9.724 5.650 -44.125 1.00 52.09 92 SER A C 1
ATOM 715 O O . SER A 1 92 ? -10.610 4.869 -43.774 1.00 52.09 92 SER A O 1
ATOM 717 N N . ARG A 1 93 ? -10.000 6.927 -44.395 1.00 53.50 93 ARG A N 1
ATOM 718 C CA . ARG A 1 93 ? -11.343 7.449 -44.611 1.00 53.50 93 ARG A CA 1
ATOM 719 C C . ARG A 1 93 ? -11.855 6.820 -45.902 1.00 53.50 93 ARG A C 1
ATOM 721 O O . ARG A 1 93 ? -11.890 7.438 -46.957 1.00 53.50 93 ARG A O 1
ATOM 728 N N . ARG A 1 94 ? -12.314 5.577 -45.816 1.00 45.75 94 ARG A N 1
ATOM 729 C CA . ARG A 1 94 ? -13.348 5.052 -46.698 1.00 45.75 94 ARG A CA 1
ATOM 730 C C . ARG A 1 94 ? -14.585 4.819 -45.858 1.00 45.75 94 ARG A C 1
ATOM 732 O O . ARG A 1 94 ? -14.925 3.707 -45.475 1.00 45.75 94 ARG A O 1
ATOM 739 N N . LYS A 1 95 ? -15.297 5.922 -45.626 1.00 51.56 95 LYS A N 1
ATOM 740 C CA . LYS A 1 95 ? -16.720 5.922 -45.293 1.00 51.56 95 LYS A CA 1
ATOM 741 C C . LYS A 1 95 ? -17.476 5.388 -46.523 1.00 51.56 95 LYS A C 1
ATOM 743 O O . LYS A 1 95 ? -18.092 6.145 -47.259 1.00 51.56 95 LYS A O 1
ATOM 748 N N . ARG A 1 96 ? -17.368 4.088 -46.816 1.00 42.06 96 ARG A N 1
ATOM 749 C CA . ARG A 1 96 ? -18.268 3.414 -47.758 1.00 42.06 96 ARG A CA 1
ATOM 750 C C . ARG A 1 96 ? -19.359 2.767 -46.932 1.00 42.06 96 ARG A C 1
ATOM 752 O O . ARG A 1 96 ? -19.119 1.814 -46.196 1.00 42.06 96 ARG A O 1
ATOM 759 N N . GLY A 1 97 ? -20.540 3.372 -47.013 1.00 49.78 97 GLY A N 1
ATOM 760 C CA . GLY A 1 97 ? -21.739 2.897 -46.352 1.00 49.78 97 GLY A CA 1
ATOM 761 C C . GLY A 1 97 ? -21.956 1.414 -46.614 1.00 49.78 97 GLY A C 1
ATOM 762 O O . GLY A 1 97 ? -21.984 0.961 -47.754 1.00 49.78 97 GLY A O 1
ATOM 763 N N . ARG A 1 98 ? -22.153 0.661 -45.539 1.00 39.84 98 ARG A N 1
ATOM 764 C CA . ARG A 1 98 ? -22.875 -0.599 -45.605 1.00 39.84 98 ARG A CA 1
ATOM 765 C C . ARG A 1 98 ? -23.667 -0.718 -44.317 1.00 39.84 98 ARG A C 1
ATOM 767 O O . ARG A 1 98 ? -23.135 -1.069 -43.270 1.00 39.84 98 ARG A O 1
ATOM 774 N N . ARG A 1 99 ? -24.952 -0.361 -44.402 1.00 47.16 99 ARG A N 1
ATOM 775 C CA . ARG A 1 99 ? -25.976 -0.841 -43.472 1.00 47.16 99 ARG A CA 1
ATOM 776 C C . ARG A 1 99 ? -25.852 -2.366 -43.451 1.00 47.16 99 ARG A C 1
ATOM 778 O O . ARG A 1 99 ? -26.301 -3.023 -44.383 1.00 47.16 99 ARG A O 1
ATOM 785 N N . GLN A 1 100 ? -25.196 -2.921 -42.440 1.00 43.16 100 GLN A N 1
ATOM 786 C CA . GLN A 1 100 ? -25.334 -4.332 -42.116 1.00 43.16 100 GLN A CA 1
ATOM 787 C C . GLN A 1 100 ? -26.350 -4.424 -40.983 1.00 43.16 100 GLN A C 1
ATOM 789 O O . GLN A 1 100 ? -26.160 -3.899 -39.887 1.00 43.16 100 GLN A O 1
ATOM 794 N N . SER A 1 101 ? -27.493 -5.008 -41.326 1.00 46.19 101 SER A N 1
ATOM 795 C CA . SER A 1 101 ? -28.581 -5.370 -40.432 1.00 46.19 101 SER A CA 1
ATOM 796 C C . SER A 1 101 ? -28.040 -6.107 -39.207 1.00 46.19 101 SER A C 1
ATOM 798 O O . SER A 1 101 ? -27.385 -7.138 -39.347 1.00 46.19 101 SER A O 1
ATOM 800 N N . LYS A 1 102 ? -28.340 -5.592 -38.009 1.00 41.53 102 LYS A N 1
ATOM 801 C CA . LYS A 1 102 ? -28.093 -6.277 -36.735 1.00 41.53 102 LYS A CA 1
ATOM 802 C C . LYS A 1 102 ? -28.769 -7.652 -36.772 1.00 41.53 102 LYS A C 1
ATOM 804 O O . LYS A 1 102 ? -29.992 -7.736 -36.665 1.00 41.53 102 LYS A O 1
ATOM 809 N N . THR A 1 103 ? -27.998 -8.726 -36.902 1.00 42.88 103 THR A N 1
ATOM 810 C CA . THR A 1 103 ? -28.495 -10.077 -36.641 1.00 42.88 103 THR A CA 1
ATOM 811 C C . THR A 1 103 ? -28.786 -10.197 -35.142 1.00 42.88 103 THR A C 1
ATOM 813 O O . THR A 1 103 ? -27.934 -9.953 -34.287 1.00 42.88 103 THR A O 1
ATOM 816 N N . LYS A 1 104 ? -30.048 -10.507 -34.819 1.00 44.00 104 LYS A N 1
ATOM 817 C CA . LYS A 1 104 ? -30.627 -10.670 -33.471 1.00 44.00 104 LYS A CA 1
ATOM 818 C C . LYS A 1 104 ? -30.086 -11.923 -32.748 1.00 44.00 104 LYS A C 1
ATOM 820 O O . LYS A 1 104 ? -30.865 -12.770 -32.332 1.00 44.00 104 LYS A O 1
ATOM 825 N N . GLY A 1 105 ? -28.767 -12.072 -32.620 1.00 45.19 105 GLY A N 1
ATOM 826 C CA . GLY A 1 105 ? -28.148 -13.344 -32.220 1.00 45.19 105 GLY A CA 1
ATOM 827 C C . GLY A 1 105 ? -27.282 -13.345 -30.962 1.00 45.19 105 GLY A C 1
ATOM 828 O O . GLY A 1 105 ? -26.725 -14.389 -30.654 1.00 45.19 105 GLY A O 1
ATOM 829 N N . HIS A 1 106 ? -27.124 -12.234 -30.232 1.00 42.06 106 HIS A N 1
ATOM 830 C CA . HIS A 1 106 ? -26.144 -12.202 -29.131 1.00 42.06 106 HIS A CA 1
ATOM 831 C C . HIS A 1 106 ? -26.639 -11.521 -27.851 1.00 42.06 106 HIS A C 1
ATOM 833 O O . HIS A 1 106 ? -25.912 -10.789 -27.185 1.00 42.06 106 HIS A O 1
ATOM 839 N N . ARG A 1 107 ? -27.900 -11.768 -27.481 1.00 47.81 107 ARG A N 1
ATOM 840 C CA . ARG A 1 107 ? -28.461 -11.327 -26.198 1.00 47.81 107 ARG A CA 1
ATOM 841 C C . ARG A 1 107 ? -28.903 -12.543 -25.392 1.00 47.81 107 ARG A C 1
ATOM 843 O O . ARG A 1 107 ? -30.081 -12.870 -25.398 1.00 47.81 107 ARG A O 1
ATOM 850 N N . LYS A 1 108 ? -27.940 -13.228 -24.765 1.00 45.50 108 LYS A N 1
ATOM 851 C CA . LYS A 1 108 ? -28.102 -14.093 -23.578 1.00 45.50 108 LYS A CA 1
ATOM 852 C C . LYS A 1 108 ? -26.762 -14.751 -23.261 1.00 45.50 108 LYS A C 1
ATOM 854 O O . LYS A 1 108 ? -26.374 -15.695 -23.937 1.00 45.50 108 LYS A O 1
ATOM 859 N N . ARG A 1 109 ? -26.077 -14.246 -22.241 1.00 47.72 109 ARG A N 1
ATOM 860 C CA . ARG A 1 109 ? -25.150 -14.990 -21.376 1.00 47.72 109 ARG A CA 1
ATOM 861 C C . ARG A 1 109 ? -24.736 -14.030 -20.273 1.00 47.72 109 ARG A C 1
ATOM 863 O O . ARG A 1 109 ? -23.914 -13.175 -20.539 1.00 47.72 109 ARG A O 1
ATOM 870 N N . TYR A 1 110 ? -25.466 -14.089 -19.165 1.00 44.03 110 TYR A N 1
ATOM 871 C CA . TYR A 1 110 ? -25.054 -13.949 -17.763 1.00 44.03 110 TYR A CA 1
ATOM 872 C C . TYR A 1 110 ? -26.367 -14.074 -16.976 1.00 44.03 110 TYR A C 1
ATOM 874 O O . TYR A 1 110 ? -27.188 -13.158 -16.956 1.00 44.03 110 TYR A O 1
ATOM 882 N N . ARG A 1 111 ? -26.630 -15.290 -16.501 1.00 44.53 111 ARG A N 1
ATOM 883 C CA . ARG A 1 111 ? -27.457 -15.540 -15.324 1.00 44.53 111 ARG A CA 1
ATOM 884 C C . ARG A 1 111 ? -26.481 -15.900 -14.220 1.00 44.53 111 ARG A C 1
ATOM 886 O O . ARG A 1 111 ? -25.503 -16.598 -14.573 1.00 44.53 111 ARG A O 1
#

Secondary structure (DSSP, 8-state):
---EEEEEETTEEEEE-------PPPP-----EEE--SSSS-EEE-TTS-EEE---TTSHHHHHHHHHHHHHHHHHHHHHHHHHTS-----------------S-------

Sequence (111 aa):
MSVRLQRLREGEYFIIIPQHKAFTQSETTRVCAIDPGVRNFVTVYDPEGRTLSVNVSGTTLKKKFDAVDAIKSTLAGLDNESKGNHPDKVPSRRKRGRRQSKTKGHR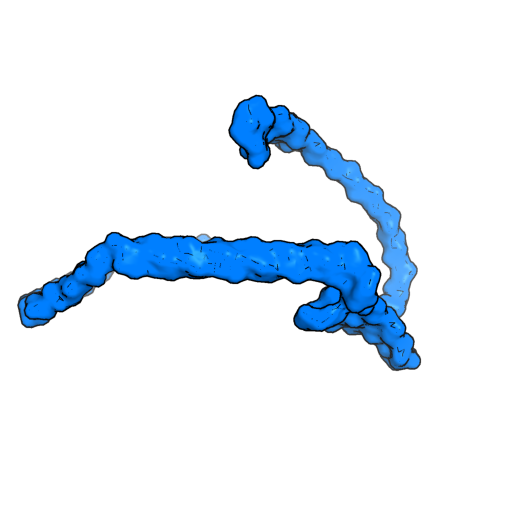KRYR